Protein AF-A0A534QY62-F1 (afdb_monomer)

Foldseek 3Di:
DAEAEEDAACQAPPDNHHPVNVVVVCVVCCVVDVHPYYDHDHDDHDDPPDDDD

pLDDT: mean 92.53, std 5.29, range [72.31, 97.69]

Mean predicted aligned error: 3.88 Å

Secondary structure (DSSP, 8-state):
--EEEEE--TTSTT----HHHHHHHHHHHTTTS---EEEE-PPPPP-TTS---

Nearest PDB structures (foldseek):
  5dyn-assembly1_A  TM=3.484E-01  e=9.825E+00  Bacteroides fragilis
  6nx9-assembly1_A  TM=3.201E-01  e=6.972E+00  Escherichia coli K-12

Sequence (53 aa):
MILDLHLHSELSDDSRAPVEAYLKLLARKRDERPLDGIVLTEHRQFDLRREYR

Radius of gyration: 14.1 Å; Cα contacts (8 Å, |Δi|>4): 61; chains: 1; bounding box: 31×13×42 Å

Solvent-accessible surface area (backbone atoms only — not comparable to full-atom values): 3449 Å² total; per-residue (Å²): 1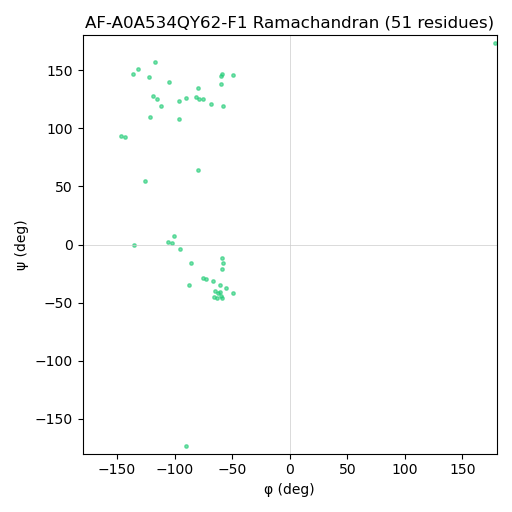38,40,69,48,77,76,39,56,34,54,79,13,95,91,36,78,48,50,66,67,57,52,53,52,48,45,65,74,34,36,92,86,48,69,60,74,46,75,35,79,58,56,59,84,72,92,51,94,89,58,87,88,129

Structure (mmCIF, N/CA/C/O backbone):
data_AF-A0A534QY62-F1
#
_entry.id   AF-A0A534QY62-F1
#
loop_
_atom_site.group_PDB
_atom_site.id
_atom_site.type_symbol
_atom_site.label_atom_id
_atom_site.label_alt_id
_atom_site.label_comp_id
_atom_site.label_asym_id
_atom_site.label_entity_id
_atom_site.label_seq_id
_atom_site.pdbx_PDB_ins_code
_atom_site.Cartn_x
_atom_site.Cartn_y
_atom_site.Cartn_z
_atom_site.occupancy
_atom_site.B_iso_or_equiv
_atom_site.auth_seq_id
_atom_site.auth_comp_id
_atom_site.auth_asym_id
_at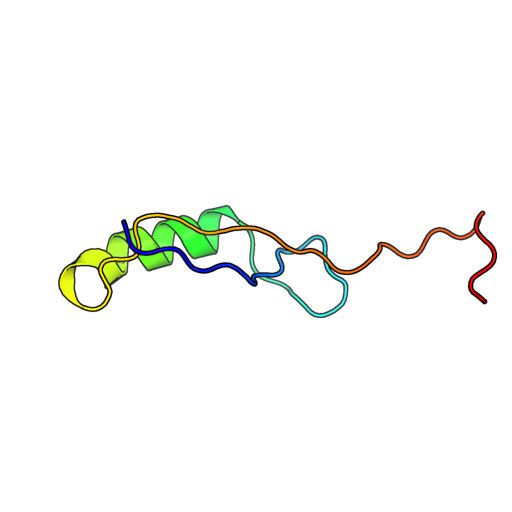om_site.auth_atom_id
_atom_site.pdbx_PDB_model_num
ATOM 1 N N . MET A 1 1 ? -17.294 -0.299 5.656 1.00 85.94 1 MET A N 1
ATOM 2 C CA . MET A 1 1 ? -15.932 -0.670 5.249 1.00 85.94 1 MET A CA 1
ATOM 3 C C . MET A 1 1 ? -15.200 0.603 4.860 1.00 85.94 1 MET A C 1
ATOM 5 O O . MET A 1 1 ? -15.712 1.324 4.011 1.00 85.94 1 MET A O 1
ATOM 9 N N . ILE A 1 2 ? -14.087 0.916 5.515 1.00 95.44 2 ILE A N 1
ATOM 10 C CA . ILE A 1 2 ? -13.239 2.090 5.291 1.00 95.44 2 ILE A CA 1
ATOM 11 C C . ILE A 1 2 ? -11.918 1.588 4.718 1.00 95.44 2 ILE A C 1
ATOM 13 O O . ILE A 1 2 ? -11.224 0.816 5.370 1.00 95.44 2 ILE A O 1
ATOM 17 N N . LEU A 1 3 ? -11.572 2.015 3.508 1.00 95.88 3 LEU A N 1
ATOM 18 C CA . LEU A 1 3 ? -10.356 1.583 2.822 1.00 95.88 3 LEU A CA 1
ATOM 19 C C .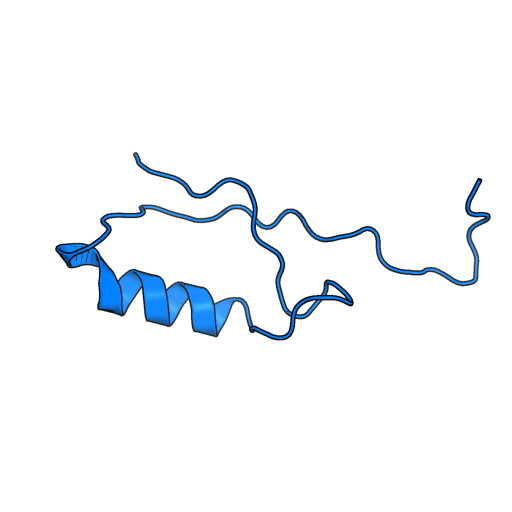 LEU A 1 3 ? -9.484 2.786 2.478 1.00 95.88 3 LEU A C 1
ATOM 21 O O . LEU A 1 3 ? -10.007 3.835 2.098 1.00 95.88 3 LEU A O 1
ATOM 25 N N . ASP A 1 4 ? -8.170 2.600 2.562 1.00 95.50 4 ASP A N 1
ATOM 26 C CA . ASP A 1 4 ? -7.206 3.468 1.893 1.00 95.50 4 ASP A CA 1
ATOM 27 C C . ASP A 1 4 ? -6.945 2.891 0.504 1.00 95.50 4 ASP A C 1
ATOM 29 O O . ASP A 1 4 ? -6.651 1.703 0.356 1.00 95.50 4 ASP A O 1
ATOM 33 N N . LEU A 1 5 ? -7.113 3.722 -0.518 1.00 97.69 5 LEU A N 1
ATOM 34 C CA . LEU A 1 5 ? -7.090 3.295 -1.911 1.00 97.69 5 LEU A CA 1
ATOM 35 C C . LEU A 1 5 ? -5.808 3.703 -2.642 1.00 97.69 5 LEU A C 1
ATOM 37 O O . LEU A 1 5 ? -5.719 3.457 -3.844 1.00 97.69 5 LEU A O 1
ATOM 41 N N . HIS A 1 6 ? -4.845 4.340 -1.966 1.00 96.62 6 HIS A N 1
ATOM 42 C CA . HIS A 1 6 ? -3.619 4.795 -2.616 1.00 96.62 6 HIS A CA 1
ATOM 43 C C . HIS A 1 6 ? -2.403 4.729 -1.686 1.00 96.62 6 HIS A C 1
ATOM 45 O O . HIS A 1 6 ? -2.098 5.677 -0.961 1.00 96.62 6 HIS A O 1
ATOM 51 N N . LEU A 1 7 ? -1.683 3.609 -1.746 1.00 94.94 7 LEU A N 1
ATOM 52 C CA . LEU A 1 7 ? -0.492 3.355 -0.942 1.00 94.94 7 LEU A CA 1
ATOM 53 C C . LEU A 1 7 ? 0.625 2.733 -1.786 1.00 94.94 7 LEU A C 1
ATOM 55 O O . LEU A 1 7 ? 0.359 1.934 -2.680 1.00 94.94 7 LEU A O 1
ATOM 59 N N . HIS A 1 8 ? 1.872 3.055 -1.449 1.00 96.69 8 HIS A N 1
ATOM 60 C CA . HIS A 1 8 ? 3.073 2.526 -2.097 1.00 96.69 8 HIS A CA 1
ATOM 61 C C . HIS A 1 8 ? 3.925 1.769 -1.082 1.00 96.69 8 HIS A C 1
ATOM 63 O O . HIS A 1 8 ? 4.235 2.304 -0.014 1.00 96.69 8 HIS A O 1
ATOM 69 N N . SER A 1 9 ? 4.301 0.535 -1.399 1.00 95.44 9 SER A N 1
ATOM 70 C CA . SER A 1 9 ? 5.177 -0.286 -0.559 1.00 95.44 9 SER A CA 1
ATOM 71 C C . SER A 1 9 ? 6.649 -0.073 -0.911 1.00 95.44 9 SER A C 1
ATOM 73 O O . SER A 1 9 ? 6.985 0.767 -1.741 1.00 95.44 9 SER A O 1
ATOM 75 N N . GLU A 1 10 ? 7.546 -0.854 -0.316 1.00 94.88 10 GLU A N 1
ATOM 76 C CA . GLU A 1 10 ? 8.974 -0.858 -0.642 1.00 94.88 10 GLU A CA 1
ATOM 77 C C . GLU A 1 10 ? 9.291 -1.190 -2.110 1.00 94.88 10 GLU A C 1
ATOM 79 O O . GLU A 1 10 ? 10.436 -1.042 -2.529 1.00 94.88 10 GLU A O 1
ATOM 84 N N . LEU A 1 11 ? 8.306 -1.666 -2.879 1.00 92.62 11 LEU A N 1
ATOM 85 C C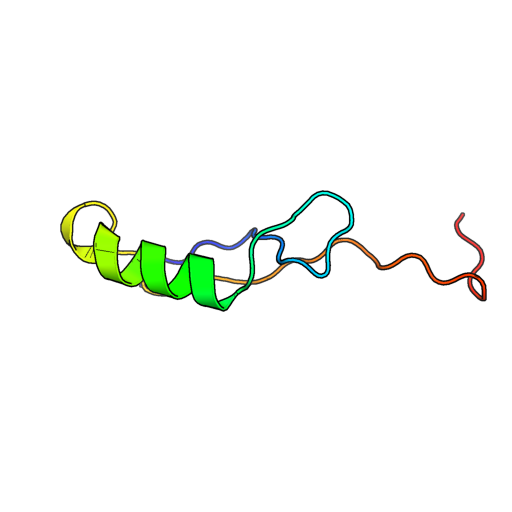A . LEU A 1 11 ? 8.463 -1.882 -4.312 1.00 92.62 11 LEU A CA 1
ATOM 86 C C . LEU A 1 11 ? 8.495 -0.569 -5.093 1.00 92.62 11 LEU A C 1
ATOM 88 O O . LEU A 1 11 ? 9.134 -0.518 -6.134 1.00 92.62 11 LEU A O 1
ATOM 92 N N . SER A 1 12 ? 7.836 0.492 -4.640 1.00 91.62 12 SER A N 1
ATOM 93 C CA . SER A 1 12 ? 7.901 1.780 -5.332 1.00 91.62 12 SER A CA 1
ATOM 94 C C . SER A 1 12 ? 9.185 2.528 -4.990 1.00 91.62 12 SER A C 1
ATOM 96 O O . SER A 1 12 ? 9.539 2.658 -3.821 1.00 91.62 12 SER A O 1
ATOM 98 N N . ASP A 1 13 ? 9.849 3.083 -6.008 1.00 86.31 13 ASP A N 1
ATOM 99 C CA . ASP A 1 13 ? 11.152 3.756 -5.872 1.00 86.31 13 ASP A CA 1
ATOM 100 C C . ASP A 1 13 ? 11.147 4.957 -4.900 1.00 86.31 13 ASP A C 1
ATOM 102 O O . ASP A 1 13 ? 12.194 5.373 -4.397 1.00 86.31 13 ASP A O 1
AT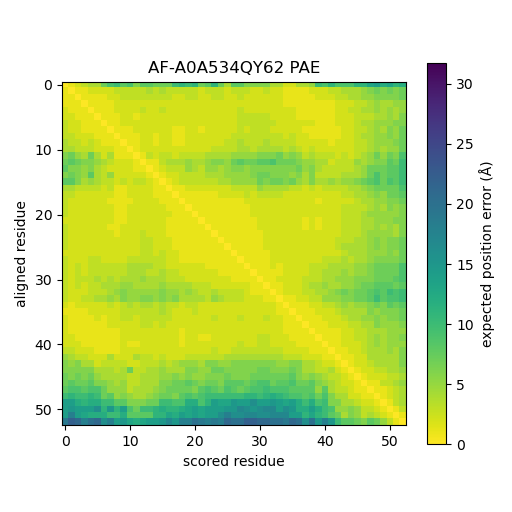OM 106 N N . ASP A 1 14 ? 9.978 5.534 -4.625 1.00 89.00 14 ASP A N 1
ATOM 107 C CA . ASP A 1 14 ? 9.771 6.666 -3.722 1.00 89.00 14 ASP A CA 1
ATOM 108 C C . ASP A 1 14 ? 9.212 6.274 -2.342 1.00 89.00 14 ASP A C 1
ATOM 110 O O . ASP A 1 14 ? 9.026 7.141 -1.483 1.00 89.00 14 ASP A O 1
ATOM 114 N N . SER A 1 15 ? 9.003 4.980 -2.083 1.00 91.06 15 SER A N 1
ATOM 115 C CA . SER A 1 15 ? 8.593 4.453 -0.782 1.00 91.06 15 SER A CA 1
ATOM 116 C C . SER A 1 15 ? 9.656 3.523 -0.191 1.00 91.06 15 SER A C 1
ATOM 118 O O . SER A 1 15 ? 10.558 3.019 -0.852 1.00 91.06 15 SER A O 1
ATOM 120 N N . ARG A 1 16 ? 9.618 3.370 1.134 1.00 89.75 16 ARG A N 1
ATOM 121 C CA . ARG A 1 16 ? 10.593 2.580 1.911 1.00 89.75 16 ARG A CA 1
ATOM 122 C C . ARG A 1 16 ? 9.945 1.679 2.952 1.00 89.75 16 ARG A C 1
ATOM 124 O O . ARG A 1 16 ? 10.652 1.037 3.725 1.00 89.75 16 ARG A O 1
ATOM 131 N N . ALA A 1 17 ? 8.621 1.697 3.049 1.00 94.31 17 ALA A N 1
ATOM 132 C CA . ALA A 1 17 ? 7.907 1.022 4.117 1.00 94.31 17 ALA A CA 1
ATOM 133 C C . ALA A 1 17 ? 7.426 -0.358 3.650 1.00 94.31 17 ALA A C 1
ATOM 135 O O . ALA A 1 17 ? 6.653 -0.426 2.694 1.00 94.31 17 ALA A O 1
ATOM 136 N N . PRO A 1 18 ? 7.812 -1.439 4.355 1.00 96.25 18 PRO A N 1
ATOM 137 C CA . PRO A 1 18 ? 7.270 -2.761 4.099 1.00 96.25 18 PRO A CA 1
ATOM 138 C C . PRO A 1 18 ? 5.756 -2.816 4.274 1.00 96.25 18 PRO A C 1
ATOM 140 O O . PRO A 1 18 ? 5.226 -2.220 5.217 1.00 96.25 18 PRO A O 1
ATOM 143 N N . VAL A 1 19 ? 5.063 -3.620 3.465 1.00 96.38 19 VAL A N 1
ATOM 144 C CA . VAL A 1 19 ? 3.613 -3.877 3.628 1.00 96.38 19 VAL A CA 1
ATOM 145 C C . VAL A 1 19 ? 3.266 -4.258 5.075 1.00 96.38 19 VAL A C 1
ATOM 147 O O . VAL A 1 19 ? 2.306 -3.750 5.654 1.00 96.38 19 VAL A O 1
ATOM 150 N N . GLU A 1 20 ? 4.088 -5.097 5.711 1.00 96.94 20 GLU A N 1
ATOM 151 C CA . GLU A 1 20 ? 3.896 -5.513 7.105 1.00 96.94 20 GLU A CA 1
ATOM 152 C C . GLU A 1 20 ? 3.937 -4.332 8.094 1.00 96.94 20 GLU A C 1
ATOM 154 O O . GLU A 1 20 ? 3.200 -4.319 9.084 1.00 96.94 20 GLU A O 1
ATOM 159 N N . ALA A 1 21 ? 4.769 -3.318 7.837 1.00 96.69 21 ALA A N 1
ATOM 160 C CA . ALA A 1 21 ? 4.853 -2.135 8.687 1.00 96.69 21 ALA A CA 1
ATOM 161 C C . ALA A 1 21 ? 3.539 -1.340 8.661 1.00 96.69 21 ALA A C 1
ATOM 163 O O . ALA A 1 21 ? 3.066 -0.906 9.716 1.00 96.69 21 ALA A O 1
ATOM 164 N N . TYR A 1 22 ? 2.905 -1.223 7.490 1.00 95.38 22 TYR A N 1
ATOM 165 C CA . TYR A 1 22 ? 1.582 -0.614 7.364 1.00 95.38 22 TYR A CA 1
ATOM 166 C C . TYR A 1 22 ? 0.516 -1.407 8.117 1.00 95.38 22 TYR A C 1
ATOM 168 O O . TYR A 1 22 ? -0.231 -0.824 8.900 1.00 95.38 22 TYR A O 1
ATOM 176 N N . LEU A 1 23 ? 0.486 -2.735 7.973 1.00 95.62 23 LEU A N 1
ATOM 177 C CA . LEU A 1 23 ? -0.475 -3.580 8.691 1.00 95.62 23 LEU A CA 1
ATOM 178 C C . LEU A 1 23 ? -0.324 -3.459 10.217 1.00 95.62 23 LEU A C 1
ATOM 180 O O . LEU A 1 23 ? -1.321 -3.334 10.931 1.00 95.62 23 LEU A O 1
ATOM 184 N N . LYS A 1 24 ? 0.915 -3.414 10.725 1.00 96.50 24 LYS A N 1
ATOM 185 C CA . LYS A 1 24 ? 1.198 -3.173 12.152 1.00 96.50 24 LYS A CA 1
ATOM 186 C C . LYS A 1 24 ? 0.704 -1.801 12.607 1.00 96.50 24 LYS A C 1
ATOM 188 O O . LYS A 1 24 ? 0.144 -1.685 13.698 1.00 96.50 24 LYS A O 1
ATOM 193 N N . LEU A 1 25 ? 0.895 -0.765 11.789 1.00 94.56 25 LEU A N 1
ATOM 194 C CA . LEU A 1 25 ? 0.424 0.582 12.100 1.00 94.56 25 LEU A CA 1
ATOM 195 C C . LEU A 1 25 ? -1.106 0.649 12.132 1.00 94.56 25 LEU A C 1
ATOM 197 O O . LEU A 1 25 ? -1.654 1.196 13.086 1.00 94.56 25 LEU A O 1
ATOM 201 N N . LEU A 1 26 ? -1.786 0.060 11.145 1.00 94.25 26 LEU A N 1
ATOM 202 C CA . LEU A 1 26 ? -3.249 -0.016 11.087 1.00 94.25 26 LEU A CA 1
ATOM 203 C C . LEU A 1 26 ? -3.818 -0.739 12.306 1.00 94.25 26 LEU A C 1
ATOM 205 O O . LEU A 1 26 ? -4.723 -0.225 12.957 1.00 94.25 26 LEU A O 1
ATOM 209 N N . ALA A 1 27 ? -3.234 -1.881 12.675 1.00 94.88 27 ALA A N 1
ATOM 210 C CA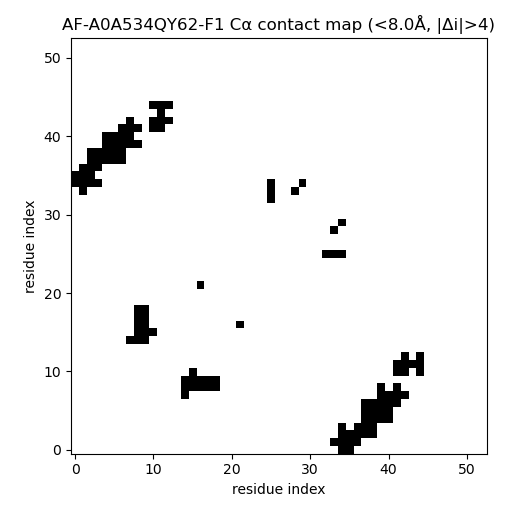 . ALA A 1 27 ? -3.628 -2.612 13.874 1.00 94.88 27 ALA A CA 1
ATOM 211 C C . ALA A 1 27 ? -3.447 -1.761 15.142 1.00 94.88 27 ALA A C 1
ATOM 213 O O . ALA A 1 27 ? -4.349 -1.692 15.973 1.00 94.88 27 ALA A O 1
ATOM 214 N N . ARG A 1 28 ? -2.313 -1.057 15.268 1.00 96.69 28 ARG A N 1
ATOM 215 C CA . ARG A 1 28 ? -2.028 -0.171 16.409 1.00 96.69 28 ARG A CA 1
ATOM 216 C C . ARG A 1 28 ? -2.951 1.049 16.466 1.00 96.69 28 ARG A C 1
ATOM 218 O O . ARG A 1 28 ? -3.206 1.558 17.552 1.00 96.69 28 ARG A O 1
ATOM 225 N N . LYS A 1 29 ? -3.400 1.552 15.317 1.00 95.56 29 LYS A N 1
ATOM 226 C CA . LYS A 1 29 ? -4.196 2.781 15.192 1.00 95.56 29 LYS A CA 1
ATOM 227 C C . LYS A 1 29 ? -5.688 2.535 15.021 1.00 95.56 29 LYS A C 1
ATOM 229 O O . LYS A 1 29 ? -6.419 3.497 14.826 1.00 95.56 29 LYS A O 1
ATOM 234 N N . ARG A 1 30 ? -6.147 1.291 15.152 1.00 94.56 30 ARG A N 1
ATOM 235 C CA . ARG A 1 30 ? -7.527 0.891 14.866 1.00 94.56 30 ARG A CA 1
ATOM 236 C C . ARG A 1 30 ? -8.584 1.696 15.630 1.00 94.56 30 ARG A C 1
ATOM 238 O O . ARG A 1 30 ? -9.607 2.030 15.043 1.00 94.56 30 ARG A O 1
ATOM 245 N N . ASP A 1 31 ? -8.310 2.055 16.884 1.00 95.81 31 ASP A N 1
ATOM 246 C CA . ASP A 1 31 ? -9.238 2.836 17.718 1.00 95.81 31 ASP A CA 1
ATOM 247 C C . ASP A 1 31 ? -9.284 4.327 17.329 1.00 95.81 31 ASP A C 1
ATOM 249 O O . ASP A 1 31 ? -10.310 4.983 17.487 1.00 95.81 31 ASP A O 1
ATOM 253 N N . GLU A 1 32 ? -8.187 4.872 16.789 1.00 96.62 32 GLU A N 1
ATOM 254 C CA . GLU A 1 32 ? -8.099 6.267 16.325 1.00 96.62 32 GLU A CA 1
ATOM 255 C C . GLU A 1 32 ? -8.551 6.419 14.861 1.00 96.62 32 GLU A C 1
ATOM 257 O O . GLU A 1 32 ? -9.091 7.451 14.459 1.00 96.62 32 GLU A O 1
ATOM 262 N N . ARG A 1 33 ? -8.266 5.406 14.037 1.00 92.25 33 ARG A N 1
ATOM 263 C CA . ARG A 1 33 ? -8.472 5.358 12.587 1.00 92.25 33 ARG A CA 1
ATOM 264 C C . ARG A 1 33 ? -8.899 3.936 12.192 1.00 92.25 33 ARG A C 1
ATOM 266 O O . ARG A 1 33 ? -8.036 3.099 11.920 1.00 92.25 33 ARG A O 1
ATOM 273 N N . PRO A 1 34 ? -10.211 3.652 12.130 1.00 92.62 34 PRO A N 1
ATOM 274 C CA . PRO A 1 34 ? -10.734 2.316 11.852 1.00 92.62 34 PRO A CA 1
ATOM 275 C C . PRO A 1 34 ? -10.695 1.998 10.348 1.00 92.62 34 PRO A C 1
ATOM 277 O O . PRO A 1 34 ? -11.726 1.864 9.698 1.00 92.62 34 PRO A O 1
ATOM 280 N N . LEU A 1 35 ? -9.491 1.926 9.781 1.00 95.12 35 LEU A N 1
ATOM 281 C CA . LEU A 1 35 ? -9.252 1.447 8.421 1.00 95.12 35 LEU A CA 1
ATOM 282 C C . LEU A 1 35 ? -9.371 -0.082 8.391 1.00 95.12 35 LEU A C 1
ATOM 284 O O . LEU A 1 35 ? -8.689 -0.782 9.137 1.00 95.12 35 LEU A O 1
ATOM 288 N N . ASP A 1 36 ? -10.233 -0.589 7.516 1.00 94.00 36 ASP A N 1
ATOM 289 C CA . ASP A 1 36 ? -10.495 -2.018 7.321 1.00 94.00 36 ASP A CA 1
ATOM 290 C C . ASP A 1 36 ? -9.505 -2.666 6.343 1.00 94.00 36 ASP A C 1
ATOM 292 O O . ASP A 1 36 ? -9.390 -3.889 6.289 1.00 94.00 36 ASP A O 1
ATOM 296 N N . GLY A 1 37 ? -8.780 -1.862 5.564 1.00 94.12 37 GLY A N 1
ATOM 297 C CA . GLY A 1 37 ? -7.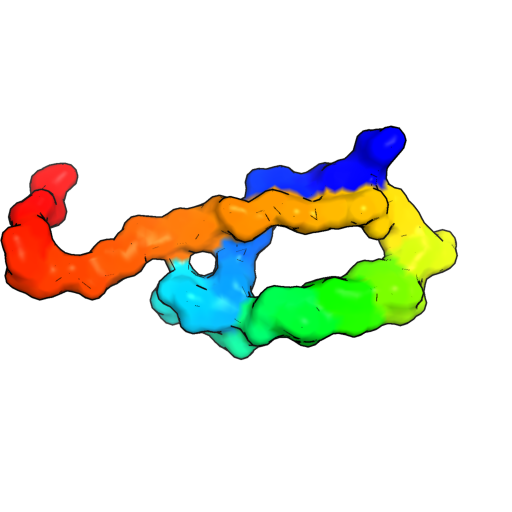819 -2.364 4.596 1.00 94.12 37 GLY A CA 1
ATOM 298 C C . GLY A 1 37 ? -7.139 -1.267 3.790 1.00 94.12 37 GLY A C 1
ATOM 299 O O . GLY A 1 37 ? -7.482 -0.086 3.881 1.00 94.12 37 GLY A O 1
ATOM 300 N N . ILE A 1 38 ? -6.166 -1.701 2.997 1.00 96.31 38 ILE A N 1
ATOM 301 C CA . ILE A 1 38 ? -5.352 -0.865 2.117 1.00 96.31 38 ILE A CA 1
ATOM 302 C C . ILE A 1 38 ? -5.299 -1.489 0.727 1.00 96.31 38 ILE A C 1
ATOM 304 O O .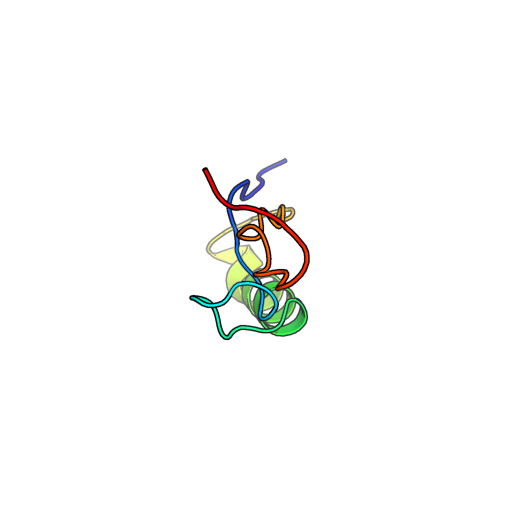 ILE A 1 38 ? -5.351 -2.713 0.586 1.00 96.31 38 ILE A O 1
ATOM 308 N N . VAL A 1 39 ? -5.153 -0.648 -0.287 1.00 97.38 39 VAL A N 1
ATOM 309 C CA . VAL A 1 39 ? -4.849 -1.051 -1.658 1.00 97.38 39 VAL A CA 1
ATOM 310 C C . VAL A 1 39 ? -3.475 -0.508 -2.017 1.00 97.38 39 VAL A C 1
ATOM 312 O O . VAL A 1 39 ? -3.224 0.690 -1.901 1.00 97.38 39 VAL A O 1
ATOM 315 N N . LEU A 1 40 ? -2.591 -1.401 -2.457 1.00 96.69 40 LEU A N 1
ATOM 316 C CA . LEU A 1 40 ? -1.293 -1.017 -2.998 1.00 96.69 40 LEU A CA 1
ATOM 317 C C . LEU A 1 40 ? -1.462 -0.587 -4.453 1.00 96.69 40 LEU A C 1
ATOM 319 O O . LEU A 1 40 ? -2.017 -1.322 -5.272 1.00 96.69 40 LEU A O 1
ATOM 323 N N . THR A 1 41 ? -0.974 0.602 -4.766 1.00 96.38 41 THR A N 1
ATOM 324 C CA . THR A 1 41 ? -1.050 1.233 -6.084 1.00 96.38 41 THR A CA 1
ATOM 325 C C . THR A 1 41 ? 0.342 1.631 -6.547 1.00 96.38 41 THR A C 1
ATOM 327 O O . THR A 1 41 ? 0.567 2.795 -6.857 1.00 96.38 41 THR A O 1
ATOM 330 N N . GLU A 1 42 ? 1.256 0.659 -6.560 1.00 95.19 42 GLU A N 1
ATOM 331 C CA . GLU A 1 42 ? 2.682 0.872 -6.822 1.00 95.19 42 GLU A CA 1
ATOM 332 C C . GLU A 1 42 ? 2.950 1.709 -8.075 1.00 95.19 42 GLU A C 1
ATOM 334 O O . GLU A 1 42 ? 2.283 1.575 -9.111 1.00 95.19 42 GLU A O 1
ATOM 339 N N . HIS A 1 43 ? 4.014 2.503 -8.016 1.00 92.19 43 HIS A N 1
ATOM 340 C CA . HIS A 1 43 ? 4.598 3.072 -9.211 1.00 92.19 43 HIS A CA 1
ATOM 341 C C . HIS A 1 43 ? 5.045 1.975 -10.177 1.00 92.19 43 HIS A C 1
ATOM 343 O O . HIS A 1 43 ? 5.473 0.875 -9.799 1.00 92.19 43 HIS A O 1
ATOM 349 N N . ARG A 1 44 ? 4.937 2.286 -11.474 1.00 88.06 44 ARG A N 1
ATOM 350 C CA . ARG A 1 44 ? 5.466 1.413 -12.517 1.00 88.06 44 ARG A CA 1
ATOM 351 C C . ARG A 1 44 ? 6.955 1.227 -12.250 1.00 88.06 44 ARG A C 1
ATOM 353 O O . ARG A 1 44 ? 7.715 2.186 -12.309 1.00 88.06 44 ARG A O 1
ATOM 360 N N . GLN A 1 45 ? 7.335 -0.024 -12.038 1.00 86.94 45 GLN A N 1
ATOM 361 C CA . GLN A 1 45 ? 8.725 -0.405 -11.871 1.00 86.94 45 GLN A CA 1
ATOM 362 C C . GLN A 1 45 ? 9.527 -0.038 -13.111 1.00 86.94 45 GLN A C 1
ATOM 364 O O . GLN A 1 45 ? 9.076 -0.259 -14.244 1.00 86.94 45 GLN A O 1
ATOM 369 N N . PHE A 1 46 ? 10.724 0.490 -12.889 1.00 84.38 46 PHE A N 1
ATOM 370 C CA . PHE A 1 46 ? 11.661 0.692 -13.972 1.00 84.38 46 PHE A CA 1
ATOM 371 C C . PHE A 1 46 ? 12.154 -0.664 -14.501 1.00 84.38 46 PHE A C 1
ATOM 373 O O . PHE A 1 46 ? 12.722 -1.494 -13.801 1.00 84.38 46 PHE A O 1
ATOM 380 N N . ASP A 1 47 ? 11.916 -0.880 -15.781 1.00 86.44 47 ASP A N 1
ATOM 381 C CA . ASP A 1 47 ? 12.280 -2.040 -16.588 1.00 86.44 47 ASP A CA 1
ATOM 382 C C . ASP A 1 47 ? 13.150 -1.566 -17.760 1.00 86.44 47 ASP A C 1
ATOM 384 O O . ASP A 1 47 ? 12.663 -0.930 -18.698 1.00 86.44 47 ASP A O 1
ATOM 388 N N . LEU A 1 48 ? 14.439 -1.909 -17.708 1.00 87.19 48 LEU A N 1
ATOM 389 C CA . LEU A 1 48 ? 15.454 -1.575 -18.716 1.00 87.19 48 LEU A CA 1
ATOM 390 C C . LEU A 1 48 ? 15.130 -2.091 -20.129 1.00 87.19 48 LEU A C 1
ATOM 392 O O . LEU A 1 48 ? 15.768 -1.673 -21.091 1.00 87.19 48 LEU A O 1
ATOM 396 N N . ARG A 1 49 ? 14.186 -3.028 -20.269 1.00 92.44 49 ARG A N 1
ATOM 397 C CA . ARG A 1 49 ? 13.796 -3.636 -21.550 1.00 92.44 49 ARG A CA 1
ATOM 398 C C . ARG A 1 49 ? 12.592 -2.955 -22.190 1.00 92.44 49 ARG A C 1
ATOM 400 O O . ARG A 1 49 ? 12.191 -3.350 -23.283 1.00 92.44 49 ARG A O 1
ATOM 407 N N . ARG A 1 50 ? 11.986 -1.978 -21.517 1.00 85.62 50 ARG A N 1
ATOM 408 C CA . ARG A 1 50 ? 10.828 -1.239 -22.023 1.00 85.62 50 ARG A CA 1
ATOM 409 C C . ARG A 1 50 ? 11.243 0.145 -22.482 1.00 85.62 50 ARG A C 1
ATOM 411 O O . ARG A 1 50 ? 12.018 0.827 -21.820 1.00 85.62 50 ARG A O 1
ATOM 418 N N . GLU A 1 51 ? 10.669 0.575 -23.597 1.00 79.00 51 GLU A N 1
ATOM 419 C CA . GLU A 1 51 ? 10.703 1.981 -23.976 1.00 79.00 51 GLU A CA 1
ATOM 420 C C . GLU A 1 51 ? 9.655 2.745 -23.162 1.00 79.00 51 GLU A C 1
ATOM 422 O O . GLU A 1 51 ? 8.472 2.395 -23.153 1.00 79.00 51 GLU A O 1
ATOM 427 N N . TYR A 1 52 ? 10.100 3.794 -22.475 1.00 78.88 52 TYR A N 1
ATOM 428 C CA . TYR A 1 52 ? 9.232 4.750 -21.796 1.00 78.88 52 TYR A CA 1
ATOM 429 C C . TYR A 1 52 ? 9.036 5.933 -22.743 1.00 78.88 52 TYR A C 1
ATOM 431 O O . TYR A 1 52 ? 9.981 6.679 -22.994 1.00 78.88 52 TYR A O 1
ATOM 439 N N . ARG A 1 53 ? 7.837 6.061 -23.312 1.00 72.31 53 ARG A N 1
ATOM 440 C CA . ARG A 1 53 ? 7.376 7.242 -24.053 1.00 72.31 53 ARG A CA 1
ATOM 441 C C . ARG A 1 53 ? 6.270 7.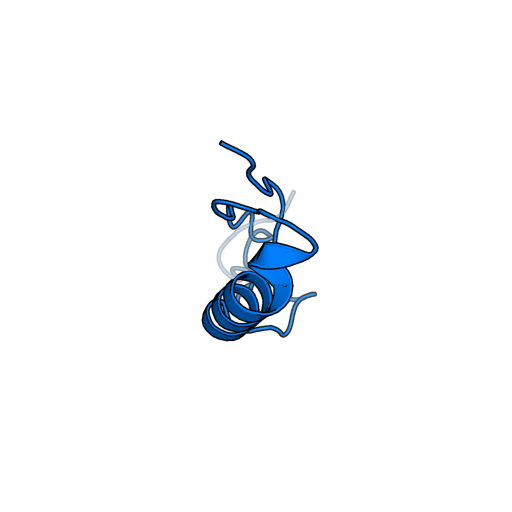931 -23.277 1.00 72.31 53 ARG A C 1
ATOM 443 O O . ARG A 1 53 ? 5.489 7.196 -22.628 1.00 72.31 53 ARG A O 1
#